Protein AF-D3AVL8-F1 (afdb_monomer)

Organism: Heterostelium pallidum (strain ATCC 26659 / Pp 5 / PN500) (NCBI:txid670386)

Secondary structure (DSSP, 8-state):
-EEE-TTS-EEE----TT-BHHHHHHHHHHHH---TTT--EEETTS-EE-GGGTTSBGGGGT--TT-EEEES-----

Mean predicted aligned error: 4.3 Å

Structure (mmCIF, N/CA/C/O backbone):
data_AF-D3AVL8-F1
#
_entry.id   AF-D3AVL8-F1
#
loop_
_atom_site.group_PDB
_atom_site.id
_atom_site.type_symbol
_atom_site.label_atom_id
_atom_site.label_alt_id
_atom_site.label_comp_id
_atom_site.label_asym_id
_atom_site.label_entity_id
_atom_site.label_seq_id
_atom_site.pdbx_PDB_ins_code
_atom_site.Cartn_x
_atom_site.Cartn_y
_atom_site.Cartn_z
_atom_site.occupancy
_atom_site.B_iso_or_equiv
_atom_site.auth_seq_id
_atom_site.auth_comp_id
_atom_site.auth_asym_id
_atom_site.auth_atom_id
_atom_site.pdbx_PDB_model_num
ATOM 1 N N . MET A 1 1 ? -6.611 9.176 -4.658 1.00 90.25 1 MET A N 1
ATOM 2 C CA . MET A 1 1 ? -5.492 9.087 -3.697 1.00 90.25 1 MET A CA 1
ATOM 3 C C . MET A 1 1 ? -4.229 8.884 -4.496 1.00 90.25 1 MET A C 1
ATOM 5 O O . MET A 1 1 ? -4.222 8.015 -5.365 1.00 90.25 1 MET A O 1
ATOM 9 N N . LYS A 1 2 ? -3.197 9.680 -4.231 1.00 92.44 2 LYS A N 1
ATOM 10 C CA . LYS A 1 2 ? -1.940 9.612 -4.979 1.00 92.44 2 LYS A CA 1
ATOM 11 C C . LYS A 1 2 ? -1.009 8.589 -4.347 1.00 92.44 2 LYS A C 1
ATOM 13 O O . LYS A 1 2 ? -0.874 8.552 -3.124 1.00 92.44 2 LYS A O 1
ATOM 18 N N . VAL A 1 3 ? -0.386 7.752 -5.164 1.00 91.31 3 VAL A N 1
ATOM 19 C CA . VAL A 1 3 ? 0.597 6.755 -4.743 1.00 91.31 3 VAL A CA 1
ATOM 20 C C . VAL A 1 3 ? 1.899 7.047 -5.467 1.00 91.31 3 VAL A C 1
ATOM 22 O O . VAL A 1 3 ? 1.992 6.895 -6.679 1.00 91.31 3 VAL A O 1
ATOM 25 N N . GLN A 1 4 ? 2.908 7.458 -4.711 1.00 91.25 4 GLN A N 1
ATOM 26 C CA . GLN A 1 4 ? 4.233 7.751 -5.224 1.00 91.25 4 GLN A CA 1
ATOM 27 C C . GLN A 1 4 ? 5.119 6.511 -5.121 1.00 91.25 4 GLN A C 1
ATOM 29 O O . GLN A 1 4 ? 5.359 5.971 -4.032 1.00 91.25 4 GLN A O 1
ATOM 34 N N . CYS A 1 5 ? 5.620 6.080 -6.270 1.00 87.56 5 CYS A N 1
ATOM 35 C CA . CYS A 1 5 ? 6.572 4.996 -6.398 1.00 87.56 5 CYS A CA 1
ATOM 36 C C . CYS A 1 5 ? 8.011 5.508 -6.232 1.00 87.56 5 CYS A C 1
ATOM 38 O O . CYS A 1 5 ? 8.332 6.637 -6.611 1.00 87.56 5 CYS A O 1
ATOM 40 N N . PRO A 1 6 ? 8.928 4.674 -5.713 1.00 85.19 6 PRO A N 1
ATOM 41 C CA . PRO A 1 6 ? 10.339 5.038 -5.601 1.00 85.19 6 PRO A CA 1
ATOM 42 C C . PRO A 1 6 ? 11.029 5.069 -6.973 1.00 85.19 6 PRO A C 1
ATOM 44 O O . PRO A 1 6 ? 12.102 5.651 -7.092 1.00 85.19 6 PRO A O 1
ATOM 47 N N . SER A 1 7 ? 10.414 4.466 -7.999 1.00 82.31 7 SER A N 1
ATOM 48 C CA . SER A 1 7 ? 10.834 4.561 -9.400 1.00 82.31 7 SER A CA 1
ATOM 49 C C . SER A 1 7 ? 10.667 5.971 -9.981 1.00 82.31 7 SER A C 1
ATOM 51 O O . SER A 1 7 ? 11.244 6.259 -11.024 1.00 82.31 7 SER A O 1
ATOM 53 N N . GLY A 1 8 ? 9.925 6.857 -9.303 1.00 82.50 8 GLY A N 1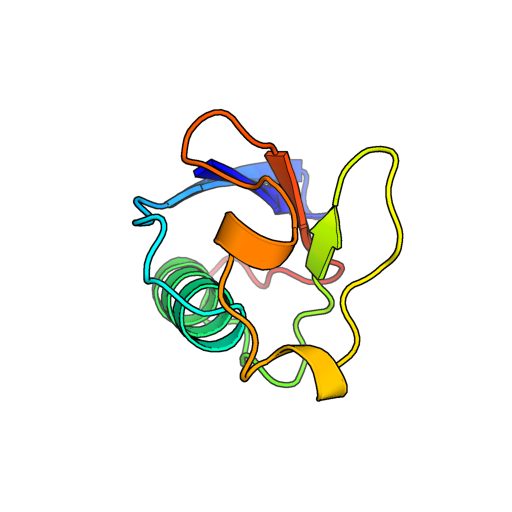
ATOM 54 C CA . GLY A 1 8 ? 9.597 8.204 -9.777 1.00 82.50 8 GLY A CA 1
ATOM 55 C C . GLY A 1 8 ? 8.226 8.311 -10.449 1.00 82.50 8 GLY A C 1
ATOM 56 O O . GLY A 1 8 ? 7.841 9.400 -10.862 1.00 82.50 8 GLY A O 1
ATOM 57 N N . GLU A 1 9 ? 7.481 7.209 -10.538 1.00 86.19 9 GLU A N 1
ATOM 58 C CA . GLU A 1 9 ? 6.121 7.188 -11.082 1.00 86.19 9 GLU A CA 1
ATOM 59 C C . GLU A 1 9 ? 5.076 7.547 -10.018 1.00 86.19 9 GLU A C 1
ATOM 61 O O . GLU A 1 9 ? 5.203 7.184 -8.846 1.00 86.19 9 GLU A O 1
ATOM 66 N N . GLU A 1 10 ? 4.025 8.254 -10.432 1.00 89.88 10 GLU A N 1
ATOM 67 C CA . GLU A 1 10 ? 2.860 8.561 -9.601 1.00 89.88 10 GLU A CA 1
ATOM 68 C C . GLU A 1 10 ? 1.637 7.845 -10.173 1.00 89.88 10 GLU A C 1
ATOM 70 O O . GLU A 1 10 ? 1.351 7.937 -11.365 1.00 89.88 10 GLU A O 1
ATOM 75 N N . ILE A 1 11 ? 0.921 7.130 -9.309 1.00 90.12 11 ILE A N 1
ATOM 76 C CA . ILE A 1 11 ? -0.274 6.365 -9.656 1.00 90.12 11 ILE A CA 1
ATOM 77 C C . ILE A 1 11 ? -1.447 6.962 -8.897 1.00 90.12 11 ILE A C 1
ATOM 79 O O . ILE A 1 11 ? -1.381 7.178 -7.683 1.00 90.12 11 ILE A O 1
ATOM 83 N N . GLU A 1 12 ? -2.549 7.197 -9.595 1.00 91.62 12 GLU A N 1
ATOM 84 C CA . GLU A 1 12 ? -3.773 7.699 -8.988 1.00 91.62 12 GLU A CA 1
ATOM 85 C C . GLU A 1 12 ? -4.780 6.565 -8.833 1.00 91.62 12 GLU A C 1
ATOM 87 O O . GLU A 1 12 ? -5.307 6.039 -9.808 1.00 91.62 12 GLU A O 1
ATOM 92 N N . ILE A 1 13 ? -5.081 6.201 -7.585 1.00 91.06 13 ILE A N 1
ATOM 93 C CA . ILE A 1 13 ? -6.115 5.207 -7.287 1.00 91.06 13 ILE A CA 1
ATOM 94 C C . ILE A 1 13 ? -7.334 5.862 -6.644 1.00 91.06 13 ILE A C 1
ATOM 96 O O . ILE A 1 13 ? -7.221 6.788 -5.833 1.00 91.06 13 ILE A O 1
ATOM 100 N N . ILE A 1 14 ? -8.517 5.347 -6.966 1.00 92.06 14 ILE A N 1
ATOM 101 C CA . ILE A 1 14 ? -9.774 5.777 -6.350 1.00 92.06 14 ILE A CA 1
ATOM 102 C C . ILE A 1 14 ? -10.036 4.915 -5.117 1.00 92.06 14 ILE A C 1
ATOM 104 O O . ILE A 1 14 ? -10.087 3.682 -5.211 1.00 92.06 14 ILE A O 1
ATOM 108 N N . VAL A 1 15 ? -10.222 5.570 -3.973 1.00 92.12 15 VAL A N 1
ATOM 109 C CA . VAL A 1 15 ? -10.499 4.925 -2.684 1.00 92.12 15 VAL A CA 1
ATOM 110 C C . VAL A 1 15 ? -11.737 5.532 -2.027 1.00 92.12 15 VAL A C 1
ATOM 112 O O . VAL A 1 15 ? -12.083 6.691 -2.248 1.00 92.12 15 VAL A O 1
ATOM 115 N N . SER A 1 16 ? -12.411 4.753 -1.199 1.00 93.31 16 SER A N 1
ATOM 116 C CA . SER A 1 16 ? -13.536 5.157 -0.366 1.00 93.31 16 SER A CA 1
ATOM 117 C C . SER A 1 16 ? -13.129 5.134 1.101 1.00 93.31 16 SER A C 1
ATOM 119 O O . SER A 1 16 ? -12.285 4.342 1.502 1.00 93.31 16 SER A O 1
ATOM 121 N N . GLN A 1 17 ? -13.761 5.949 1.947 1.00 91.94 17 GLN A N 1
ATOM 122 C CA . GLN A 1 17 ? -13.479 5.950 3.389 1.00 91.94 17 GLN A CA 1
ATOM 123 C C . GLN A 1 17 ? -13.717 4.587 4.060 1.00 91.94 17 GLN A C 1
ATOM 125 O O . GLN A 1 17 ? -13.151 4.314 5.123 1.00 91.94 17 GLN A O 1
ATOM 130 N N . ASP A 1 18 ? -14.532 3.733 3.444 1.00 92.31 18 ASP A N 1
ATOM 131 C CA . ASP A 1 18 ? -14.790 2.374 3.907 1.00 92.31 18 ASP A CA 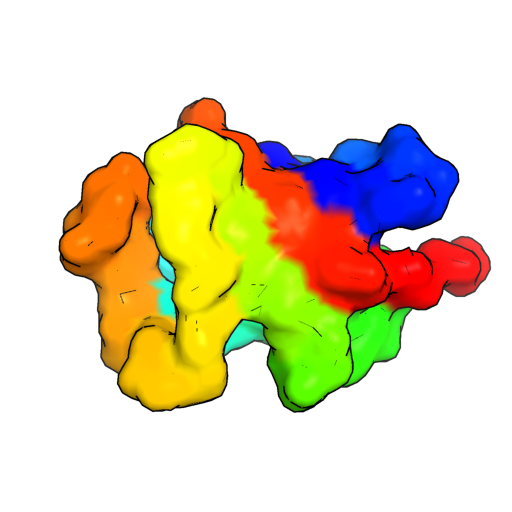1
ATOM 132 C C . ASP A 1 18 ? -13.733 1.348 3.464 1.00 92.31 18 ASP A C 1
ATOM 134 O O . ASP A 1 18 ? -13.659 0.272 4.066 1.00 92.31 18 ASP A O 1
ATOM 138 N N . ASP A 1 19 ? -12.884 1.696 2.487 1.00 93.12 19 ASP A N 1
ATOM 139 C CA . ASP A 1 19 ? -11.790 0.839 2.024 1.00 93.12 19 ASP A CA 1
ATOM 140 C C . ASP A 1 19 ? -10.782 0.595 3.142 1.00 93.12 19 ASP A C 1
ATOM 142 O O . ASP A 1 19 ? -10.537 1.438 4.018 1.00 93.12 19 ASP A O 1
ATOM 146 N N . ARG A 1 20 ? -10.164 -0.582 3.111 1.00 93.12 20 ARG A N 1
ATOM 147 C CA . ARG A 1 20 ? -9.100 -0.961 4.033 1.00 93.12 20 ARG A CA 1
ATOM 148 C C . ARG A 1 20 ? -7.742 -0.742 3.388 1.00 93.12 20 ARG A C 1
ATOM 150 O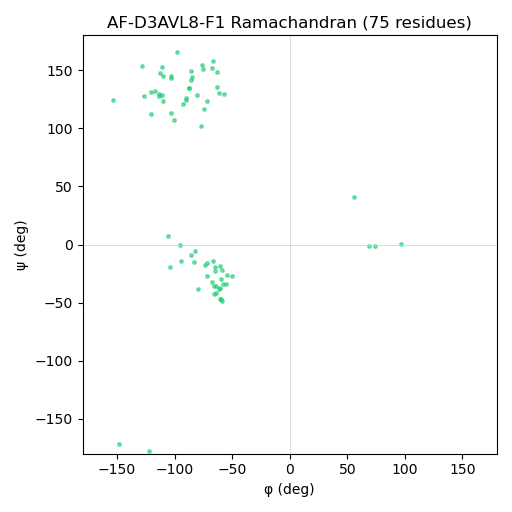 O . ARG 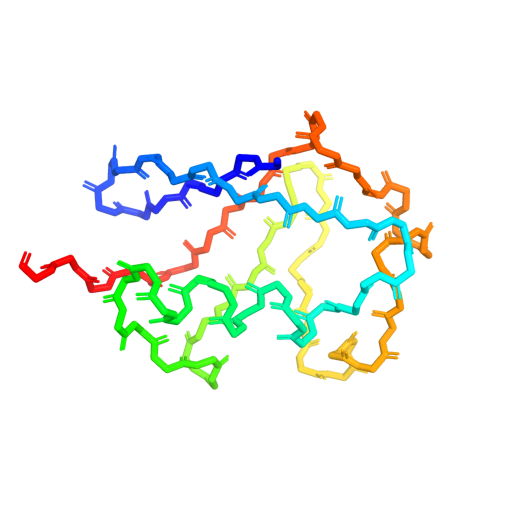A 1 20 ? -7.598 -0.596 2.178 1.00 93.12 20 ARG A O 1
ATOM 157 N N . ILE A 1 21 ? -6.708 -0.765 4.223 1.00 90.75 21 ILE A N 1
ATOM 158 C CA . ILE A 1 21 ? -5.322 -0.717 3.740 1.00 90.75 21 ILE A CA 1
ATOM 159 C C . ILE A 1 21 ? -5.030 -1.885 2.786 1.00 90.75 21 ILE A C 1
ATOM 161 O O . ILE A 1 21 ? -4.286 -1.713 1.825 1.00 90.75 21 ILE A O 1
ATOM 165 N N . PHE A 1 22 ? -5.644 -3.049 3.019 1.00 91.19 22 PHE A N 1
ATOM 166 C CA . PHE A 1 22 ? -5.547 -4.181 2.103 1.00 91.19 22 PHE A CA 1
ATOM 167 C C . PHE A 1 22 ? -6.099 -3.858 0.704 1.00 91.19 22 PHE A C 1
ATOM 169 O O . PHE A 1 22 ? -5.405 -4.108 -0.276 1.00 91.19 22 PHE A O 1
ATOM 176 N N . ASP A 1 23 ? -7.282 -3.239 0.611 1.00 92.88 23 ASP A N 1
ATOM 177 C CA . ASP A 1 23 ? -7.901 -2.864 -0.670 1.00 92.88 23 ASP A CA 1
ATOM 178 C C . ASP A 1 23 ? -7.019 -1.878 -1.453 1.00 92.88 23 ASP A C 1
ATOM 180 O O . ASP A 1 23 ? -6.860 -1.993 -2.667 1.00 92.88 23 ASP A O 1
ATOM 184 N N . ILE A 1 24 ? -6.366 -0.940 -0.755 1.00 91.12 24 ILE A N 1
ATOM 185 C CA . ILE A 1 24 ? -5.377 -0.038 -1.364 1.00 91.12 24 ILE A CA 1
ATOM 186 C C . ILE A 1 24 ? -4.214 -0.820 -1.977 1.00 91.12 24 ILE A C 1
ATOM 188 O O . ILE A 1 24 ? -3.825 -0.546 -3.110 1.00 91.12 24 ILE A O 1
ATOM 192 N N . LYS A 1 25 ? -3.649 -1.786 -1.247 1.00 90.31 25 LYS A N 1
ATOM 193 C CA . LYS A 1 25 ? -2.532 -2.592 -1.757 1.00 90.31 25 LYS A CA 1
ATOM 194 C C . LYS A 1 25 ? -2.929 -3.436 -2.957 1.00 90.31 25 LYS A C 1
ATOM 196 O O . LYS A 1 25 ? -2.118 -3.633 -3.856 1.00 90.31 25 LYS A O 1
ATOM 201 N N . GLU A 1 26 ? -4.155 -3.945 -2.964 1.00 91.69 26 GLU A N 1
ATOM 202 C CA . GLU A 1 26 ? -4.692 -4.700 -4.092 1.00 91.69 26 GLU A CA 1
ATOM 203 C C . GLU A 1 26 ? -4.856 -3.808 -5.328 1.00 91.69 26 GLU A C 1
ATOM 205 O O . GLU A 1 26 ? -4.425 -4.183 -6.412 1.00 91.69 26 GLU A O 1
ATOM 210 N N . LYS A 1 27 ? -5.356 -2.577 -5.163 1.00 91.81 27 LYS A N 1
ATOM 211 C CA . LYS A 1 27 ? -5.400 -1.584 -6.249 1.00 91.81 27 LYS A CA 1
ATOM 212 C C . LYS A 1 27 ? -3.999 -1.285 -6.788 1.00 91.81 27 LYS A C 1
ATOM 214 O O . LYS A 1 27 ? -3.783 -1.383 -7.986 1.00 91.81 27 LYS A O 1
ATOM 219 N N . ILE A 1 28 ? -3.027 -1.014 -5.913 1.00 88.88 28 ILE A N 1
ATOM 220 C CA . ILE A 1 28 ? -1.627 -0.796 -6.323 1.00 88.88 28 ILE A CA 1
ATOM 221 C C . ILE A 1 28 ? -1.058 -2.040 -7.022 1.00 88.88 28 ILE A C 1
ATOM 223 O O . ILE A 1 28 ? -0.299 -1.911 -7.978 1.00 88.88 28 ILE A O 1
ATOM 227 N N . HIS A 1 29 ? -1.415 -3.245 -6.570 1.00 89.81 29 HIS A N 1
ATOM 228 C CA . HIS A 1 29 ? -1.012 -4.494 -7.214 1.00 89.81 29 HIS A CA 1
ATOM 229 C C . HIS A 1 29 ? -1.597 -4.624 -8.619 1.00 89.81 29 HIS A C 1
ATOM 231 O O . HIS A 1 29 ? -0.878 -5.034 -9.518 1.00 89.81 29 HIS A O 1
ATOM 237 N N . ASN A 1 30 ? -2.857 -4.254 -8.826 1.00 90.00 30 ASN A N 1
ATOM 238 C CA . ASN A 1 30 ? -3.470 -4.293 -10.151 1.00 90.00 30 ASN A CA 1
ATOM 239 C C . ASN A 1 30 ? -2.824 -3.283 -11.114 1.00 90.00 30 ASN A C 1
ATOM 241 O O . ASN A 1 30 ? -2.633 -3.611 -12.279 1.00 90.00 30 ASN A O 1
ATOM 245 N N . GLU A 1 31 ? -2.423 -2.107 -10.620 1.00 88.06 31 GLU A N 1
ATOM 246 C CA . GLU A 1 31 ? -1.800 -1.065 -11.450 1.00 88.06 31 GLU A CA 1
ATOM 247 C C . GLU A 1 31 ? -0.306 -1.321 -11.728 1.00 88.06 31 GLU A C 1
ATOM 249 O O . GLU A 1 31 ? 0.172 -1.072 -12.828 1.00 88.06 31 GLU A O 1
ATOM 254 N N . THR A 1 32 ? 0.448 -1.826 -10.743 1.00 85.50 32 THR A N 1
ATOM 255 C CA . THR A 1 32 ? 1.914 -2.025 -10.856 1.00 85.50 32 THR A CA 1
ATOM 256 C C . THR A 1 32 ? 2.322 -3.482 -11.075 1.00 85.50 32 THR A C 1
ATOM 258 O O . THR A 1 32 ? 3.447 -3.792 -11.433 1.00 85.50 32 THR A O 1
ATOM 261 N N . GLY A 1 33 ? 1.461 -4.443 -10.765 1.00 86.38 33 GLY A N 1
ATOM 262 C CA . GLY A 1 33 ? 1.848 -5.853 -10.647 1.00 86.38 33 GLY A CA 1
ATOM 263 C C . GLY A 1 33 ? 2.650 -6.179 -9.379 1.00 86.38 33 GLY A C 1
ATOM 264 O O . GLY A 1 33 ? 2.971 -7.342 -9.133 1.00 86.38 33 GLY A O 1
ATOM 265 N N . THR A 1 34 ? 2.954 -5.202 -8.515 1.00 86.12 34 THR A N 1
ATOM 266 C CA . THR A 1 34 ? 3.721 -5.449 -7.284 1.00 86.12 34 THR A CA 1
ATOM 267 C C . THR A 1 34 ? 2.859 -6.211 -6.280 1.00 86.12 34 THR A C 1
ATOM 269 O O . THR A 1 34 ? 1.792 -5.718 -5.919 1.00 86.12 34 THR A O 1
ATOM 272 N N . PRO A 1 35 ? 3.261 -7.386 -5.774 1.00 87.94 35 PRO A N 1
ATOM 273 C CA . PRO A 1 35 ? 2.450 -8.135 -4.817 1.00 87.94 35 PRO A CA 1
ATOM 274 C C . PRO A 1 35 ? 2.263 -7.357 -3.507 1.00 87.94 35 PRO A C 1
ATOM 276 O O . PRO A 1 35 ? 3.219 -6.816 -2.947 1.00 87.94 35 PRO A O 1
ATOM 279 N N . SER A 1 36 ? 1.034 -7.342 -2.983 1.00 87.25 36 SER A N 1
ATOM 280 C CA . SER A 1 36 ? 0.631 -6.602 -1.771 1.00 87.25 36 SER A CA 1
ATOM 281 C C . SER A 1 36 ? 1.482 -6.914 -0.531 1.00 87.25 36 SER A C 1
ATOM 283 O O . SER A 1 36 ? 1.644 -6.077 0.360 1.00 87.25 36 SER A O 1
ATOM 285 N N . GLU A 1 37 ? 2.078 -8.104 -0.476 1.00 84.50 37 GLU A N 1
ATOM 286 C CA . GLU A 1 37 ? 2.978 -8.524 0.596 1.00 84.50 37 GLU A CA 1
ATOM 287 C C . GLU A 1 37 ? 4.344 -7.837 0.592 1.00 84.50 37 GLU A C 1
ATOM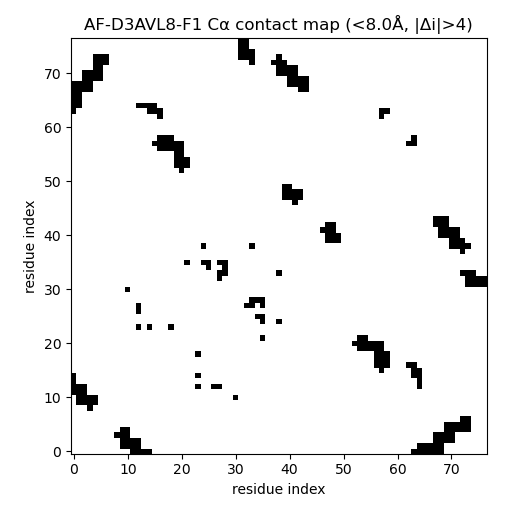 289 O O . GLU A 1 37 ? 4.960 -7.739 1.659 1.00 84.50 37 GLU A O 1
ATOM 294 N N . HIS A 1 38 ? 4.809 -7.393 -0.578 1.00 85.69 38 HIS A N 1
ATOM 295 C CA . HIS A 1 38 ? 6.081 -6.689 -0.764 1.00 85.69 38 HIS A CA 1
ATOM 296 C C . HIS A 1 38 ? 5.904 -5.165 -0.729 1.00 85.69 38 HIS A C 1
ATOM 298 O O . HIS A 1 38 ? 6.874 -4.428 -0.559 1.00 85.69 38 HIS A O 1
ATOM 304 N N . GLN A 1 39 ? 4.665 -4.682 -0.841 1.00 86.50 39 GLN A N 1
ATOM 305 C CA . GLN A 1 39 ? 4.347 -3.264 -0.744 1.00 86.50 39 GLN A CA 1
ATOM 306 C C . GLN A 1 39 ? 4.412 -2.780 0.716 1.00 86.50 39 GLN A C 1
ATOM 308 O O . GLN A 1 39 ? 3.600 -3.178 1.562 1.00 86.50 39 GLN A O 1
ATOM 313 N N . LEU A 1 40 ? 5.334 -1.860 1.023 1.00 88.00 40 LEU A N 1
ATOM 314 C CA . LEU A 1 40 ? 5.305 -1.098 2.276 1.00 88.00 40 LEU A CA 1
ATOM 315 C C . LEU A 1 40 ? 4.725 0.284 2.009 1.00 88.00 40 LEU A C 1
ATOM 317 O O . LEU A 1 40 ? 5.385 1.145 1.434 1.00 88.00 40 LEU A O 1
ATOM 321 N N . ILE A 1 41 ? 3.494 0.492 2.463 1.00 89.06 41 ILE A N 1
ATOM 322 C CA . ILE A 1 41 ? 2.815 1.780 2.367 1.00 89.06 41 ILE A CA 1
ATOM 323 C C . ILE A 1 41 ? 3.300 2.690 3.492 1.00 89.06 41 ILE A C 1
ATOM 325 O O . ILE A 1 41 ? 3.242 2.343 4.675 1.00 89.06 41 ILE A O 1
ATOM 329 N N . LYS A 1 42 ? 3.723 3.893 3.131 1.00 89.69 42 LYS A N 1
ATOM 330 C CA . LYS A 1 42 ? 4.096 4.973 4.032 1.00 89.69 42 LYS A CA 1
ATOM 331 C C . LYS A 1 42 ? 3.209 6.175 3.747 1.00 89.69 42 LYS A C 1
ATOM 333 O O . LYS A 1 42 ? 3.037 6.570 2.606 1.00 89.69 42 LYS A O 1
ATOM 338 N N . ILE A 1 43 ? 2.639 6.748 4.795 1.00 87.81 43 ILE A N 1
ATOM 339 C CA . ILE A 1 43 ? 1.858 7.978 4.677 1.00 87.81 43 ILE A CA 1
ATOM 340 C C . ILE A 1 43 ? 2.827 9.156 4.795 1.00 87.81 43 ILE A C 1
ATOM 342 O O . ILE A 1 43 ? 3.683 9.153 5.687 1.00 87.81 43 ILE A O 1
ATOM 346 N N . GLU A 1 44 ? 2.701 10.152 3.922 1.00 80.62 44 GLU A N 1
ATOM 347 C CA . GLU A 1 44 ? 3.519 11.362 3.995 1.00 80.62 44 GLU A CA 1
ATOM 348 C C . GLU A 1 44 ? 3.360 12.051 5.364 1.00 80.62 44 GLU A C 1
ATOM 350 O O . GLU A 1 44 ? 2.257 12.200 5.888 1.00 80.62 44 GLU A O 1
ATOM 355 N N . GLY A 1 45 ? 4.480 12.372 6.020 1.00 75.12 45 GLY A N 1
ATOM 356 C CA . GLY A 1 45 ? 4.481 12.954 7.370 1.00 75.12 45 GLY A CA 1
ATOM 357 C C . GLY A 1 45 ? 4.026 12.023 8.511 1.00 75.12 45 GLY A C 1
ATOM 358 O O . GLY A 1 45 ? 4.052 12.425 9.673 1.00 75.12 45 GLY A O 1
ATOM 359 N N . LYS A 1 46 ? 3.644 10.771 8.226 1.00 80.81 46 LYS A N 1
ATOM 360 C CA . LYS A 1 46 ? 3.188 9.773 9.214 1.00 80.81 46 LYS A CA 1
ATOM 361 C C . LYS A 1 46 ? 4.054 8.498 9.160 1.00 80.81 46 LYS A C 1
ATOM 363 O O . LYS A 1 46 ? 5.068 8.402 8.468 1.00 80.81 46 LYS A O 1
ATOM 368 N N . LYS A 1 47 ? 3.693 7.506 9.981 1.00 80.94 47 LYS A N 1
ATOM 369 C CA . LYS A 1 47 ? 4.390 6.210 10.078 1.00 80.94 47 LYS A CA 1
ATOM 370 C C . LYS A 1 47 ? 4.058 5.285 8.905 1.00 80.94 47 LYS A C 1
ATOM 372 O O . LYS A 1 47 ? 2.970 5.340 8.338 1.00 80.94 47 LYS A O 1
ATOM 377 N N . THR A 1 48 ? 4.98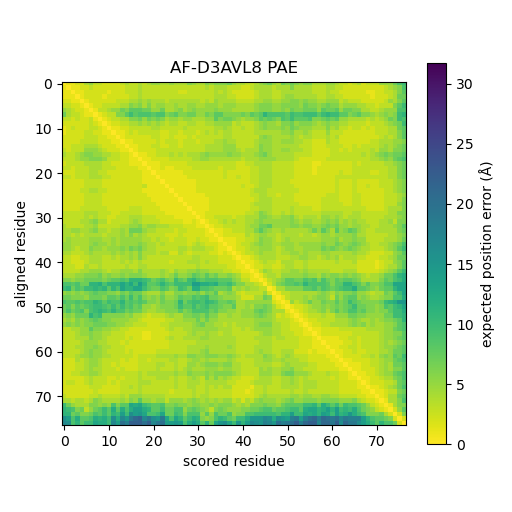0 4.368 8.621 1.00 83.62 48 THR A N 1
ATOM 378 C CA . THR A 1 48 ? 4.757 3.231 7.720 1.00 83.62 48 THR A CA 1
ATOM 379 C C . THR A 1 48 ? 3.639 2.337 8.254 1.00 83.62 48 THR A C 1
ATOM 381 O O . THR A 1 48 ? 3.641 1.940 9.424 1.00 83.62 48 THR A O 1
ATOM 384 N N . LEU A 1 49 ? 2.683 2.002 7.393 1.00 85.19 49 LEU A N 1
ATOM 385 C CA . LEU A 1 49 ? 1.594 1.090 7.702 1.00 85.19 49 LEU A CA 1
ATOM 386 C C . LEU A 1 49 ? 2.115 -0.348 7.658 1.00 85.19 49 LEU A C 1
ATOM 388 O O . LEU A 1 49 ? 2.313 -0.939 6.601 1.00 85.19 49 LEU A O 1
ATOM 392 N N . SER A 1 50 ? 2.360 -0.930 8.832 1.00 77.50 50 SER A N 1
ATOM 393 C CA . SER A 1 50 ? 2.717 -2.349 8.933 1.00 77.50 50 SER A CA 1
ATOM 394 C C . SER A 1 50 ? 1.551 -3.257 8.532 1.00 77.50 50 SER A C 1
ATOM 396 O O . SER A 1 50 ? 0.391 -2.885 8.711 1.00 77.50 50 SER A O 1
ATOM 398 N N . LYS A 1 51 ? 1.853 -4.506 8.141 1.00 77.19 51 LYS A N 1
ATOM 399 C CA . LYS A 1 51 ? 0.850 -5.525 7.763 1.00 77.19 51 LYS A CA 1
ATOM 400 C C . LYS A 1 51 ? -0.289 -5.716 8.788 1.00 77.19 51 LYS A C 1
ATOM 402 O O . LYS A 1 51 ? -1.430 -6.016 8.465 1.00 77.19 51 LYS A O 1
ATOM 407 N N . ARG A 1 52 ? -0.037 -5.443 10.073 1.00 81.44 52 ARG A N 1
ATOM 408 C CA . ARG A 1 52 ? -1.071 -5.480 11.132 1.00 81.44 52 ARG A CA 1
ATOM 409 C C . ARG A 1 52 ? -2.228 -4.492 10.917 1.00 81.44 52 ARG A C 1
ATOM 411 O O . ARG A 1 52 ? -3.269 -4.628 11.555 1.00 81.44 52 ARG A O 1
ATOM 418 N N . LYS A 1 53 ? -2.041 -3.475 10.074 1.00 84.12 53 LYS A N 1
ATOM 419 C CA . LYS A 1 53 ? -3.042 -2.458 9.744 1.00 84.12 53 LYS A CA 1
ATOM 420 C C . LYS A 1 53 ? -3.829 -2.779 8.470 1.00 84.12 53 LYS A C 1
ATOM 422 O O . LYS A 1 53 ? -4.753 -2.035 8.179 1.00 84.12 53 LYS A O 1
ATOM 427 N N . ASP A 1 54 ? -3.554 -3.891 7.784 1.00 85.75 54 ASP A N 1
ATOM 428 C CA . ASP A 1 54 ? -4.258 -4.280 6.549 1.00 85.75 54 ASP A CA 1
ATOM 429 C C . ASP A 1 54 ? -5.782 -4.364 6.723 1.00 85.75 54 ASP A C 1
ATOM 431 O O . ASP A 1 54 ? -6.539 -3.973 5.843 1.00 85.75 54 ASP A O 1
ATOM 435 N N . LYS A 1 55 ? -6.245 -4.784 7.907 1.00 88.06 55 LYS A N 1
ATOM 436 C CA . LYS A 1 55 ? -7.677 -4.882 8.240 1.00 88.06 55 LYS A CA 1
ATOM 437 C C . LYS A 1 55 ? -8.312 -3.559 8.692 1.00 88.06 55 LYS A C 1
ATOM 439 O O . LYS A 1 55 ? -9.512 -3.526 8.960 1.00 88.06 55 LYS A O 1
ATOM 444 N N . LYS A 1 56 ? -7.531 -2.487 8.863 1.00 91.81 56 LYS A N 1
ATOM 445 C CA . LYS A 1 56 ? -8.041 -1.174 9.287 1.00 91.81 56 LYS A CA 1
ATOM 446 C C . LYS A 1 56 ? -8.512 -0.389 8.066 1.00 91.81 56 LYS A C 1
ATOM 448 O O . LYS A 1 56 ? -7.868 -0.433 7.023 1.00 91.81 56 LYS A O 1
ATOM 453 N N . LYS A 1 57 ? -9.618 0.336 8.235 1.00 93.19 57 LYS A N 1
ATOM 454 C CA . LYS A 1 57 ? -10.131 1.273 7.233 1.00 93.19 57 LYS A CA 1
ATOM 455 C C . LYS A 1 57 ? -9.188 2.459 7.063 1.00 93.19 57 LYS A C 1
ATOM 457 O O . LYS A 1 57 ? -8.518 2.845 8.022 1.00 93.19 57 LYS A O 1
ATOM 462 N N . ILE A 1 58 ? -9.182 3.062 5.883 1.00 91.06 58 ILE A N 1
ATOM 463 C CA . ILE A 1 58 ? -8.371 4.247 5.579 1.00 91.06 58 ILE A CA 1
ATOM 464 C C . ILE A 1 58 ? -8.849 5.469 6.373 1.00 91.06 58 ILE A C 1
ATOM 466 O O . ILE A 1 58 ? -8.034 6.255 6.849 1.00 91.06 58 ILE A O 1
ATOM 470 N N . SER A 1 59 ? -10.156 5.542 6.645 1.00 90.81 59 SER A N 1
ATOM 471 C CA . SER A 1 59 ? -10.784 6.560 7.495 1.00 90.81 59 SER A CA 1
ATOM 472 C C . SER A 1 59 ? -10.241 6.570 8.923 1.00 90.81 59 SER A C 1
ATOM 474 O O . SER A 1 59 ? -10.142 7.627 9.530 1.00 90.81 59 SER A O 1
ATOM 476 N N . TYR A 1 60 ? -9.793 5.425 9.452 1.00 90.75 60 TYR A N 1
ATOM 477 C CA . TYR A 1 60 ? -9.144 5.357 10.770 1.00 90.75 60 TYR A CA 1
ATOM 478 C C . TYR A 1 60 ? -7.808 6.121 10.822 1.00 90.75 60 TYR A C 1
ATOM 480 O O . TYR A 1 60 ? -7.301 6.409 11.905 1.00 90.75 60 TYR A O 1
ATOM 488 N N . PHE A 1 61 ? -7.204 6.390 9.665 1.00 87.38 61 PHE A N 1
ATOM 489 C CA . PHE A 1 61 ? -5.948 7.125 9.536 1.00 87.38 61 PHE A CA 1
ATOM 490 C C . PHE A 1 61 ? -6.144 8.547 9.008 1.00 87.38 61 PHE A C 1
ATOM 492 O O . PHE A 1 61 ? -5.136 9.203 8.726 1.00 87.38 61 PHE A O 1
ATOM 499 N N . ASP A 1 62 ? -7.398 8.994 8.876 1.00 88.56 62 ASP A N 1
ATOM 500 C CA . ASP A 1 62 ? -7.768 10.272 8.266 1.00 88.56 62 ASP A CA 1
ATOM 501 C C . ASP A 1 62 ? -7.213 10.394 6.837 1.00 88.56 62 ASP A C 1
ATOM 503 O O . ASP A 1 62 ? -6.658 11.421 6.461 1.00 88.56 62 ASP A O 1
ATOM 507 N N . LEU A 1 63 ? -7.285 9.295 6.075 1.00 88.25 63 LEU A N 1
ATOM 508 C CA . LEU A 1 63 ? -6.860 9.232 4.677 1.00 88.25 63 LEU A CA 1
ATOM 509 C C . LEU A 1 63 ? -8.067 9.253 3.738 1.00 88.25 63 LEU A C 1
ATOM 511 O O . LEU A 1 63 ? -9.091 8.617 4.002 1.00 88.25 63 LEU A O 1
ATOM 515 N N . ASP A 1 64 ? -7.900 9.930 2.608 1.00 90.81 64 ASP A N 1
ATOM 516 C CA . ASP A 1 64 ? -8.912 10.104 1.567 1.00 90.81 64 ASP A CA 1
ATOM 517 C C . ASP A 1 64 ? -8.278 10.214 0.163 1.00 90.81 64 ASP A C 1
ATOM 519 O O . ASP A 1 64 ? -7.074 10.027 -0.023 1.00 90.81 64 ASP A O 1
ATOM 523 N N . ASN A 1 65 ? -9.083 10.538 -0.854 1.00 91.31 65 ASN A N 1
ATOM 524 C CA . ASN A 1 65 ? -8.604 10.665 -2.231 1.00 91.31 65 ASN A CA 1
ATOM 525 C C . ASN A 1 65 ? -7.597 11.801 -2.460 1.00 91.31 65 ASN A C 1
ATOM 527 O O . ASN A 1 65 ? -6.825 11.702 -3.412 1.00 91.31 65 ASN A O 1
ATOM 531 N N . ASN A 1 66 ? -7.573 12.828 -1.613 1.00 90.56 66 ASN A N 1
ATOM 532 C CA . ASN A 1 66 ? -6.603 13.923 -1.687 1.00 90.56 66 ASN A CA 1
ATOM 533 C C . ASN A 1 66 ? -5.294 13.611 -0.952 1.00 90.56 66 ASN A C 1
ATOM 535 O O . ASN A 1 66 ? -4.335 14.368 -1.061 1.00 90.56 66 ASN A O 1
ATOM 539 N N . SER A 1 67 ? -5.243 12.509 -0.203 1.00 90.38 67 SER A N 1
ATOM 540 C CA . SER A 1 67 ? -4.038 12.090 0.504 1.00 90.38 67 SER A 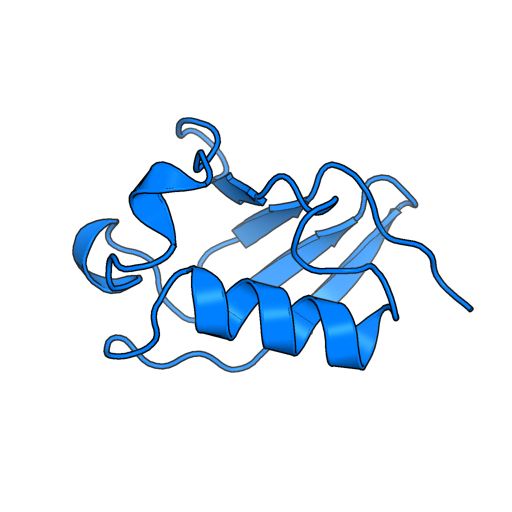CA 1
ATOM 541 C C . SER A 1 67 ? -3.002 11.477 -0.450 1.00 90.38 67 SER A C 1
ATOM 543 O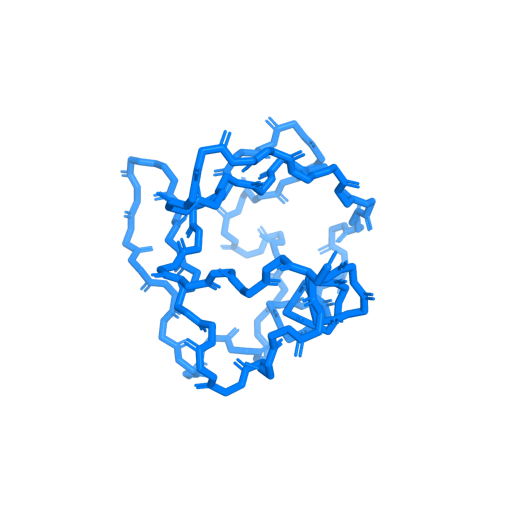 O . SER A 1 67 ? -3.355 10.838 -1.450 1.00 90.38 67 SER A O 1
ATOM 545 N N . SER A 1 68 ? -1.725 11.619 -0.085 1.00 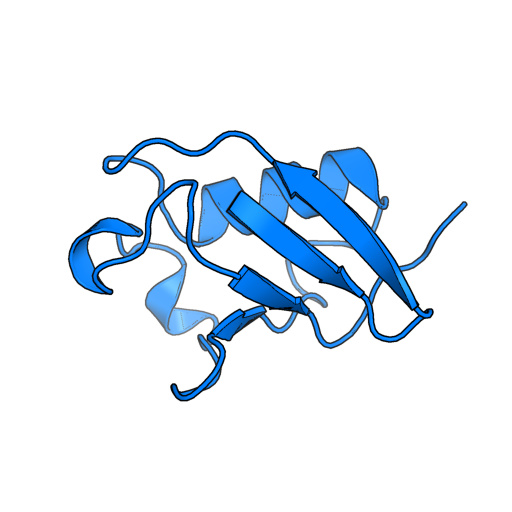90.62 68 SER A N 1
ATOM 546 C CA . SER A 1 68 ? -0.583 11.030 -0.793 1.00 90.62 68 SER A CA 1
ATOM 547 C C . SER A 1 68 ? 0.068 9.923 0.037 1.00 90.62 68 SER A C 1
ATOM 549 O O . SER A 1 68 ? 0.402 10.103 1.214 1.00 90.62 68 SER A O 1
ATOM 551 N N . LEU A 1 69 ? 0.256 8.761 -0.581 1.00 90.75 69 LEU A N 1
ATOM 552 C CA . LEU A 1 69 ? 0.979 7.623 -0.028 1.00 90.75 69 LEU A CA 1
ATOM 553 C C . LEU A 1 69 ? 2.263 7.395 -0.814 1.00 90.75 69 LEU A C 1
ATOM 555 O O . LEU A 1 69 ? 2.313 7.597 -2.017 1.00 90.75 69 LEU A O 1
ATOM 559 N N . ILE A 1 70 ? 3.289 6.915 -0.132 1.00 89.88 70 ILE A N 1
ATOM 560 C CA . ILE A 1 70 ? 4.561 6.512 -0.717 1.00 89.88 70 ILE A CA 1
ATOM 561 C C . ILE A 1 70 ? 4.672 5.010 -0.523 1.00 89.88 70 ILE A C 1
ATOM 563 O O . ILE A 1 70 ? 4.533 4.523 0.601 1.00 89.88 70 ILE A O 1
ATOM 567 N N . VAL A 1 71 ? 4.934 4.261 -1.584 1.00 89.06 71 VAL A N 1
ATOM 568 C CA . VAL A 1 71 ? 5.200 2.824 -1.471 1.00 89.06 71 VAL A CA 1
ATOM 569 C C . VAL A 1 71 ? 6.698 2.567 -1.595 1.00 89.06 71 VAL A C 1
ATOM 571 O O . VAL A 1 71 ? 7.408 3.276 -2.297 1.00 89.06 71 VAL A O 1
ATOM 574 N N . SER A 1 72 ? 7.222 1.583 -0.867 1.00 83.94 72 SER A N 1
ATOM 575 C CA . SER A 1 72 ? 8.660 1.272 -0.890 1.00 83.94 72 SER A CA 1
ATOM 576 C C . SER A 1 72 ? 9.129 0.571 -2.159 1.00 83.94 72 SER A C 1
ATOM 578 O O . SER A 1 72 ? 10.332 0.478 -2.381 1.00 83.94 72 SER A O 1
ATOM 580 N N . MET A 1 73 ? 8.209 -0.006 -2.930 1.00 78.12 73 MET A N 1
ATOM 581 C CA . MET A 1 73 ? 8.526 -0.801 -4.107 1.00 78.12 73 MET A CA 1
ATOM 582 C C . MET A 1 73 ? 7.344 -0.746 -5.071 1.00 78.12 73 MET A C 1
ATOM 584 O O . MET A 1 73 ? 6.224 -1.069 -4.678 1.00 78.12 73 MET A O 1
ATOM 588 N N . CYS A 1 74 ? 7.621 -0.330 -6.302 1.00 74.00 74 CYS A N 1
ATOM 589 C CA . CYS A 1 74 ? 6.763 -0.516 -7.462 1.00 74.00 74 CYS A CA 1
ATOM 590 C C . CYS A 1 74 ? 7.624 -1.184 -8.521 1.00 74.00 74 CYS A C 1
ATOM 592 O O . CYS A 1 74 ? 8.736 -0.725 -8.784 1.00 74.00 74 CYS A O 1
ATOM 594 N N . ILE A 1 75 ? 7.142 -2.284 -9.073 1.00 72.00 75 ILE A N 1
ATOM 595 C CA . ILE A 1 75 ? 7.635 -2.800 -10.339 1.00 72.00 75 ILE A CA 1
ATOM 596 C C . ILE A 1 75 ? 6.748 -2.136 -11.383 1.00 72.00 75 ILE A C 1
ATOM 598 O O . ILE A 1 75 ? 5.537 -2.182 -11.241 1.00 72.00 75 ILE A O 1
ATOM 602 N N . SER A 1 76 ? 7.329 -1.476 -12.367 1.00 58.94 76 SER A N 1
ATOM 603 C CA . SER A 1 76 ? 6.572 -0.924 -13.489 1.00 58.94 76 SER A CA 1
ATOM 604 C C . SER A 1 76 ? 6.941 -1.768 -14.691 1.00 58.94 76 SER A C 1
ATOM 606 O O . SER A 1 76 ? 8.131 -1.995 -14.928 1.00 58.94 76 SER A O 1
ATOM 608 N N . HIS A 1 77 ? 5.930 -2.356 -15.326 1.00 55.44 77 HIS A N 1
ATOM 609 C CA . HIS A 1 77 ? 6.106 -3.314 -16.416 1.00 55.44 77 HIS A CA 1
ATOM 610 C C . HIS A 1 77 ? 6.221 -2.602 -17.762 1.00 55.44 77 HIS A C 1
ATOM 612 O O . HIS A 1 77 ? 5.472 -1.622 -17.967 1.00 55.44 77 HIS A O 1
#

Radius of gyration: 11.0 Å; Cα contacts (8 Å, |Δi|>4): 144; chains: 1; bounding box: 26×22×28 Å

Solvent-accessible surface area (backbone atoms only — not comparable to full-atom values): 4333 Å² total; per-residue (Å²): 37,40,36,38,32,74,83,74,52,77,44,79,46,91,68,54,58,82,38,28,46,45,55,52,34,49,53,51,20,74,77,35,66,33,56,52,89,71,47,42,43,26,40,72,99,56,69,66,57,52,78,90,43,31,87,39,38,34,46,83,70,78,42,54,50,88,37,55,34,36,32,74,52,54,47,81,128

Nearest PDB structures (foldseek):
  6eqi-assembly1_A  TM=8.926E-01  e=3.484E-05  Homo sapiens
  5oxi-assembly1_A  TM=8.484E-01  e=2.463E-04  Homo sapiens
  8pf0-assembly1_A  TM=8.353E-01  e=3.450E-04  Homo sapiens
  8svg-assembly1_B  TM=8.454E-01  e=4.223E-04  Homo sapiens
  6ml1-assembly2_E  TM=8.024E-01  e=2.818E-04  Homo sapiens

InterPro domains:
  IPR000626 Ubiquitin-like domain [PS50053] (1-73)
  IPR029071 Ubiquitin-like domain superfamily [SSF54236] (2-72)

Foldseek 3Di:
DWEAEPVRDIDQDADDQQAFLLNVLVRLCVQQVDHSVQKFKDWVVDGIDDPVRRPPGCVVVVDHRPGYIYIHDGHHD

Sequence (77 aa):
MKVQCPSGEEIEIIVSQDDRIFDIKEKIHNETGTPSEHQLIKIEGKKTLSKRKDKKKISYFDLDNNSSLIVSMCISH

pLDDT: mean 86.86, std 6.8, range [55.44, 93.31]